Protein AF-S4NPQ0-F1 (afdb_monomer)

pLDDT: mean 94.09, std 5.4, range [70.12, 98.69]

Foldseek 3Di:
DDWDQDPVGTDDDDDDDPPDDPDDPVCLPVPPDFQQAPDALVVLQVQLVQFPDPVLSVLSPCLSPPPVSVVVCCVVPRDGNVRNCVVRVRGDDDPVVNRD

Nearest PDB structures (foldseek):
  1f20-assembly1_A  TM=8.791E-01  e=1.777E-06  Rattus norvegicus
  1tll-assembly1_B  TM=8.698E-01  e=5.298E-06  Rattus norvegicus
  1tll-assembly1_A  TM=8.669E-01  e=1.389E-05  Rattus norvegicus
  3ojw-assembly1_A  TM=8.712E-01  e=5.473E-03  Rattus norvegicus
  3ojx-assembly1_A  TM=8.255E-01  e=6.224E-03  Rattus norvegicus

InterPro domains:
  IPR003097 Sulfite reductase [NADPH] flavoprotein alpha-component-like, FAD-binding [PF00667] (13-99)
  IPR017938 Riboflavin synthase-like beta-barrel [SSF63380] (3-98)
  IPR023173 NADPH-cytochrome p450 reductase, FAD-binding, alpha-helical domain superfamily [G3DSA:1.20.990.10] (1-100)
  IPR050607 Nitric Oxide Synthase (NOS) [PTHR43410] (2-98)

Structure (mmCIF, N/CA/C/O backbone):
data_AF-S4NPQ0-F1
#
_entry.id   AF-S4NPQ0-F1
#
loop_
_atom_site.group_PDB
_atom_site.id
_atom_site.type_symbol
_atom_site.label_atom_id
_atom_site.label_alt_id
_atom_site.label_comp_id
_atom_site.label_asym_id
_atom_site.label_entity_id
_atom_site.label_seq_id
_atom_site.pdbx_PDB_ins_code
_atom_site.Cartn_x
_atom_site.Cartn_y
_atom_site.Cartn_z
_atom_site.occupancy
_atom_site.B_iso_or_equiv
_atom_site.auth_seq_id
_atom_site.auth_comp_id
_atom_site.auth_asym_id
_atom_site.auth_atom_id
_atom_site.pdbx_PDB_model_num
ATOM 1 N N . MET A 1 1 ? 14.676 6.979 -16.004 1.00 78.44 1 MET A N 1
ATOM 2 C CA . MET A 1 1 ? 14.624 7.992 -17.079 1.00 78.44 1 MET A CA 1
ATOM 3 C C . MET A 1 1 ? 15.935 8.726 -17.010 1.00 78.44 1 MET A C 1
ATOM 5 O O . MET A 1 1 ? 16.225 9.324 -15.979 1.00 78.44 1 MET A O 1
ATOM 9 N N . LYS A 1 2 ? 16.729 8.639 -18.071 1.00 85.56 2 LYS A N 1
ATOM 10 C CA . LYS A 1 2 ? 18.098 9.135 -18.063 1.00 85.56 2 LYS A CA 1
ATOM 11 C C . LYS A 1 2 ? 18.156 10.483 -18.752 1.00 85.56 2 LYS A C 1
ATOM 13 O O . LYS A 1 2 ? 17.691 10.625 -19.884 1.00 85.56 2 LYS A O 1
ATOM 18 N N . GLU A 1 3 ? 18.733 11.466 -18.076 1.00 89.50 3 GLU A N 1
ATOM 19 C CA . GLU A 1 3 ? 19.076 12.743 -18.689 1.00 89.50 3 GLU A CA 1
ATOM 20 C C . GLU A 1 3 ? 20.537 12.695 -19.134 1.00 89.50 3 GLU A C 1
ATOM 22 O O . GLU A 1 3 ? 21.437 12.408 -18.346 1.00 89.50 3 GLU A O 1
ATOM 27 N N . THR A 1 4 ? 20.766 12.907 -20.427 1.00 87.31 4 THR A N 1
ATOM 28 C CA . THR A 1 4 ? 22.102 12.939 -21.024 1.00 87.31 4 THR A CA 1
ATOM 29 C C . THR A 1 4 ? 22.340 14.328 -21.595 1.00 87.31 4 THR A C 1
ATOM 31 O O . THR A 1 4 ? 21.596 14.783 -22.463 1.00 87.31 4 THR A O 1
ATOM 34 N N . HIS A 1 5 ? 23.381 15.012 -21.124 1.00 87.25 5 HIS A N 1
ATOM 35 C CA . HIS A 1 5 ? 23.770 16.306 -21.676 1.00 87.25 5 HIS A CA 1
ATOM 36 C C . HIS A 1 5 ? 24.501 16.103 -23.005 1.00 87.25 5 HIS A C 1
ATOM 38 O O . HIS A 1 5 ? 25.587 15.529 -23.049 1.00 87.25 5 HIS A O 1
ATOM 44 N N . THR A 1 6 ? 23.885 16.567 -24.091 1.00 86.69 6 THR A N 1
ATOM 45 C CA . THR A 1 6 ? 24.478 16.579 -25.435 1.00 86.69 6 THR A CA 1
ATOM 46 C C . THR A 1 6 ? 24.897 18.001 -25.811 1.00 86.69 6 THR A C 1
ATOM 48 O O . THR A 1 6 ? 24.462 18.966 -25.180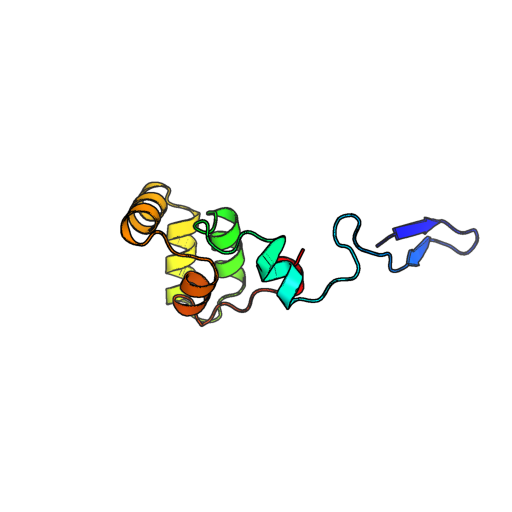 1.00 86.69 6 THR A O 1
ATOM 51 N N . SER A 1 7 ? 25.708 18.161 -26.860 1.00 86.31 7 SER A N 1
ATOM 52 C CA . SER A 1 7 ? 26.081 19.482 -27.398 1.00 86.31 7 SER A CA 1
ATOM 53 C C . SER A 1 7 ? 24.874 20.315 -27.852 1.00 86.31 7 SER A C 1
ATOM 55 O O . SER A 1 7 ? 24.948 21.538 -27.884 1.00 86.31 7 SER A O 1
ATOM 57 N N . SER A 1 8 ? 23.753 19.657 -28.158 1.00 87.50 8 SER A N 1
ATOM 58 C CA . SER A 1 8 ? 22.462 20.261 -28.503 1.00 87.50 8 SER A CA 1
ATOM 59 C C . SER A 1 8 ? 21.548 20.544 -27.300 1.00 87.50 8 SER A C 1
ATOM 61 O O . SER A 1 8 ? 20.438 21.033 -27.490 1.00 87.50 8 SER A O 1
ATOM 63 N N . GLY A 1 9 ? 21.985 20.242 -26.073 1.00 90.75 9 GLY A N 1
ATOM 64 C CA . GLY A 1 9 ? 21.204 20.403 -24.844 1.00 90.75 9 GLY A CA 1
ATOM 65 C C . GLY A 1 9 ? 20.888 19.080 -24.132 1.00 90.75 9 GLY A C 1
ATOM 66 O O . GLY A 1 9 ? 21.323 18.006 -24.566 1.00 90.75 9 GLY A O 1
ATOM 67 N N . PRO A 1 10 ? 20.169 19.133 -22.999 1.00 88.38 10 PRO A N 1
ATOM 68 C CA . PRO A 1 10 ? 19.761 17.939 -22.269 1.00 88.38 10 PRO A CA 1
ATOM 69 C C . PRO A 1 10 ? 18.742 17.123 -23.073 1.00 88.38 10 PRO A C 1
ATOM 71 O O . PRO A 1 10 ? 17.692 17.627 -23.472 1.00 88.38 10 PRO A O 1
ATOM 74 N N . VAL A 1 11 ? 19.053 15.846 -23.296 1.00 92.31 11 VAL A N 1
ATOM 75 C CA . VAL A 1 11 ? 18.161 14.873 -23.933 1.00 92.31 11 VAL A CA 1
ATOM 76 C C . VAL A 1 11 ? 17.705 13.868 -22.889 1.00 92.31 11 VAL A C 1
ATOM 78 O O . VAL A 1 11 ? 18.504 13.320 -22.129 1.00 92.31 11 VA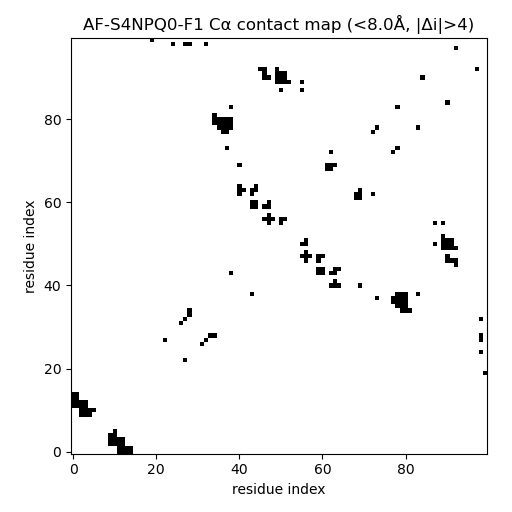L A O 1
ATOM 81 N N . LYS A 1 12 ? 16.400 13.616 -22.874 1.00 92.31 12 LYS A N 1
ATOM 82 C CA . LYS A 1 12 ? 15.744 12.665 -21.985 1.00 92.31 12 LYS A CA 1
ATOM 83 C C . LYS A 1 12 ? 15.416 11.387 -22.748 1.00 92.31 12 LYS A C 1
ATOM 85 O O . LYS A 1 12 ? 14.759 11.454 -23.784 1.00 92.31 12 LYS A O 1
ATOM 90 N N . SER A 1 13 ? 15.842 10.237 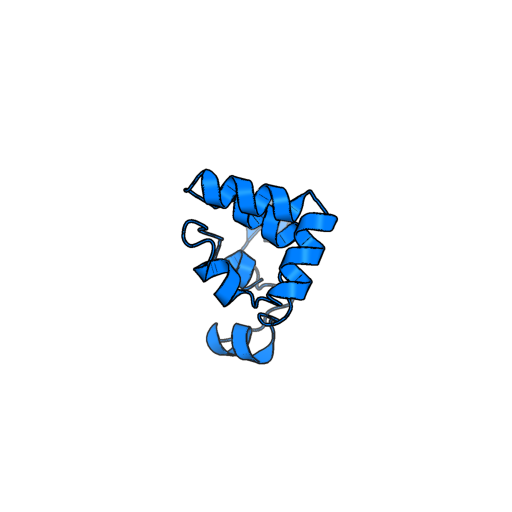-22.233 1.00 91.69 13 SER A N 1
ATOM 91 C CA . SER A 1 13 ? 15.523 8.931 -22.815 1.00 91.69 13 SER A CA 1
ATOM 92 C C . SER A 1 13 ? 14.873 7.986 -21.805 1.00 91.69 13 SER A C 1
ATOM 94 O O . SER A 1 13 ? 15.127 8.028 -20.594 1.00 91.69 13 SER A O 1
ATOM 96 N N . TRP A 1 14 ? 13.997 7.127 -22.329 1.00 90.56 14 TRP A N 1
ATOM 97 C CA . TRP A 1 14 ? 13.467 5.986 -21.594 1.00 90.56 14 TRP A CA 1
ATOM 98 C C . TRP A 1 14 ? 14.542 4.914 -21.481 1.00 90.56 14 TRP A C 1
ATOM 100 O O . TRP A 1 14 ? 15.268 4.644 -22.436 1.00 90.56 14 TRP A O 1
ATOM 110 N N . GLU A 1 15 ? 14.621 4.300 -20.311 1.00 89.12 15 GLU A N 1
ATOM 111 C CA . GLU A 1 15 ? 15.526 3.193 -20.036 1.00 89.12 15 GLU A CA 1
ATOM 112 C C . GLU A 1 15 ? 14.762 2.093 -19.292 1.00 89.12 15 GLU A C 1
ATOM 114 O O . GLU A 1 15 ? 13.775 2.402 -18.611 1.00 89.12 15 GLU A O 1
ATOM 119 N N . PRO A 1 16 ? 15.181 0.824 -19.427 1.00 87.12 16 PRO A N 1
ATOM 120 C CA . PRO A 1 16 ? 14.624 -0.264 -18.638 1.00 87.12 16 PRO A CA 1
ATOM 121 C C . PRO A 1 16 ? 14.749 0.013 -17.139 1.00 87.12 16 PRO A C 1
ATOM 123 O O . PRO A 1 16 ? 15.724 0.611 -16.684 1.00 87.12 16 PRO A O 1
ATOM 126 N N . HIS A 1 17 ? 13.769 -0.448 -16.368 1.00 84.88 17 HIS A N 1
ATOM 127 C CA . HIS A 1 17 ? 13.838 -0.365 -14.916 1.00 84.88 17 HIS A CA 1
ATOM 128 C C . HIS A 1 17 ? 14.988 -1.237 -14.397 1.00 84.88 17 HIS A C 1
ATOM 130 O O . HIS A 1 17 ? 15.103 -2.397 -14.782 1.00 84.88 17 HIS A O 1
ATOM 136 N N . GLU A 1 18 ? 15.822 -0.697 -13.508 1.00 83.12 18 GLU A N 1
ATOM 137 C CA . GLU A 1 18 ? 17.075 -1.341 -13.084 1.00 83.12 18 GLU A CA 1
ATOM 138 C C . GLU A 1 18 ? 16.857 -2.720 -12.442 1.00 83.12 18 GLU A C 1
ATOM 140 O O . GLU A 1 18 ? 17.662 -3.631 -12.620 1.00 83.12 18 GLU A O 1
ATOM 145 N N . LYS A 1 19 ? 15.746 -2.886 -11.713 1.00 81.75 19 LYS A N 1
ATOM 146 C CA . LYS A 1 19 ? 15.464 -4.091 -10.917 1.00 81.75 19 LYS A CA 1
ATOM 147 C C . LYS A 1 19 ? 14.512 -5.083 -11.577 1.00 81.75 19 LYS A C 1
ATOM 149 O O . LYS A 1 19 ? 14.432 -6.222 -11.126 1.00 81.75 19 LYS A O 1
ATOM 154 N N . LEU A 1 20 ? 13.763 -4.659 -12.596 1.00 83.00 20 LEU A N 1
ATOM 155 C CA . LEU A 1 20 ? 12.685 -5.470 -13.159 1.00 83.00 20 LEU A CA 1
ATOM 156 C C . LEU A 1 20 ? 13.103 -6.022 -14.524 1.00 83.00 20 LEU A C 1
ATOM 158 O O . LEU A 1 20 ? 13.282 -5.242 -15.463 1.00 83.00 20 LEU A O 1
ATOM 162 N N . PRO A 1 21 ? 13.251 -7.351 -14.668 1.00 85.50 21 PRO A N 1
ATOM 163 C CA . PRO A 1 21 ? 13.491 -7.947 -15.973 1.00 85.50 21 PRO A CA 1
ATOM 164 C C . PRO A 1 21 ? 12.238 -7.822 -16.860 1.00 85.50 21 PRO A C 1
ATOM 166 O O . PRO A 1 21 ? 11.140 -7.584 -16.351 1.00 85.50 21 PRO A O 1
ATOM 169 N N . PRO A 1 22 ? 12.352 -8.038 -18.183 1.00 89.69 22 PRO A N 1
ATOM 170 C CA . PRO A 1 22 ? 11.186 -8.213 -19.043 1.00 89.69 22 PRO A CA 1
ATOM 171 C C . PRO A 1 22 ? 10.378 -9.434 -18.577 1.00 89.69 22 PRO A C 1
ATOM 173 O O . PRO A 1 22 ? 10.771 -10.576 -18.807 1.00 89.69 22 PRO A O 1
ATOM 176 N N . ILE A 1 23 ? 9.268 -9.194 -17.880 1.00 91.38 23 ILE A N 1
ATOM 177 C CA . ILE A 1 23 ? 8.461 -10.231 -17.232 1.00 91.38 23 ILE A CA 1
ATOM 178 C C . ILE A 1 23 ? 6.967 -9.939 -17.378 1.00 91.38 23 ILE A C 1
ATOM 180 O O . ILE A 1 23 ? 6.554 -8.791 -17.547 1.00 91.38 23 ILE A O 1
ATOM 184 N N . SER A 1 24 ? 6.138 -10.985 -17.324 1.00 93.69 24 SER A N 1
ATOM 185 C CA . SER A 1 24 ? 4.687 -10.816 -17.279 1.00 93.69 24 SER A CA 1
ATOM 186 C C . SER A 1 24 ? 4.248 -10.226 -15.932 1.00 93.69 24 SER A C 1
ATOM 188 O O . SER A 1 24 ? 4.812 -10.554 -14.887 1.00 93.69 24 SER A O 1
ATOM 190 N N . LEU A 1 25 ? 3.186 -9.412 -15.931 1.00 92.75 25 LEU A N 1
ATOM 191 C CA . LEU A 1 25 ? 2.592 -8.903 -14.685 1.00 92.75 25 LEU A CA 1
ATOM 192 C C . LEU A 1 25 ? 2.170 -10.040 -13.745 1.00 92.75 25 LEU A C 1
ATOM 194 O O . LEU A 1 25 ? 2.309 -9.928 -12.532 1.00 92.75 25 LEU A O 1
ATOM 198 N N . ARG A 1 26 ? 1.688 -11.158 -14.303 1.00 95.06 26 ARG A N 1
ATOM 199 C CA . ARG A 1 26 ? 1.319 -12.338 -13.517 1.00 95.06 26 ARG A CA 1
ATOM 200 C C . ARG A 1 26 ? 2.522 -12.886 -12.759 1.00 95.06 26 ARG A C 1
ATOM 202 O O . ARG A 1 26 ? 2.416 -13.107 -11.558 1.00 95.06 26 ARG A O 1
ATOM 209 N N . ASP A 1 27 ? 3.639 -13.124 -13.440 1.00 94.62 27 ASP A N 1
ATOM 210 C CA . ASP A 1 27 ? 4.828 -13.679 -12.791 1.00 94.62 27 ASP A CA 1
ATOM 211 C C . ASP A 1 27 ? 5.426 -12.699 -11.781 1.00 94.62 27 ASP A C 1
ATOM 213 O O . ASP A 1 27 ? 5.849 -13.135 -10.715 1.00 94.62 27 ASP A O 1
ATOM 217 N N . LEU A 1 28 ? 5.388 -11.394 -12.071 1.00 93.31 28 LEU A N 1
ATOM 218 C CA . LEU A 1 28 ? 5.808 -10.345 -11.143 1.00 93.31 28 LEU A CA 1
ATOM 219 C C . LEU A 1 28 ? 5.050 -10.438 -9.807 1.00 93.31 28 LEU A C 1
ATOM 221 O O . LEU A 1 28 ? 5.671 -10.638 -8.764 1.00 93.31 28 LEU A O 1
ATOM 225 N N . PHE A 1 29 ? 3.714 -10.392 -9.845 1.00 93.88 29 PHE A N 1
ATOM 226 C CA . PHE A 1 29 ? 2.879 -10.473 -8.639 1.00 93.88 29 PHE A CA 1
ATOM 227 C C . PHE A 1 29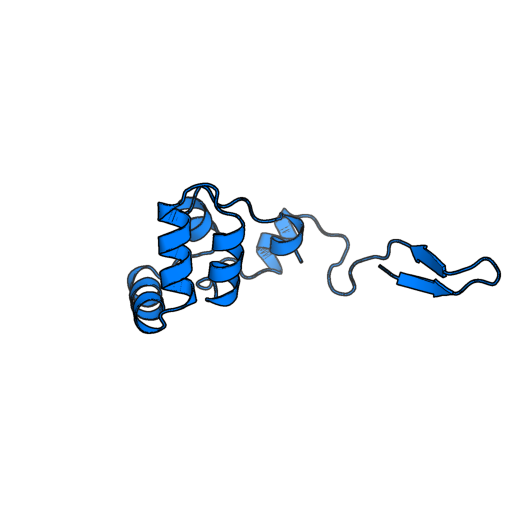 ? 2.858 -11.856 -7.980 1.00 93.88 29 PHE A C 1
ATOM 229 O O . PHE A 1 29 ? 2.523 -11.963 -6.807 1.00 93.88 29 PHE A O 1
ATOM 236 N N . THR A 1 30 ? 3.196 -12.921 -8.712 1.00 94.50 30 THR A N 1
ATOM 237 C CA . THR A 1 30 ? 3.185 -14.288 -8.161 1.00 94.50 30 THR A CA 1
ATOM 238 C C . THR A 1 30 ? 4.522 -14.677 -7.529 1.00 94.50 30 THR A C 1
ATOM 240 O O . THR A 1 30 ? 4.542 -15.510 -6.627 1.00 94.50 30 THR A O 1
ATOM 243 N N . ARG A 1 31 ? 5.650 -14.152 -8.027 1.00 92.19 31 ARG A N 1
ATOM 244 C CA . ARG A 1 31 ? 6.987 -14.671 -7.681 1.00 92.19 31 ARG A CA 1
ATOM 245 C C . ARG A 1 31 ? 7.957 -13.634 -7.124 1.00 92.19 31 ARG A C 1
ATOM 247 O O . ARG A 1 31 ? 8.947 -14.036 -6.523 1.00 92.19 31 ARG A O 1
ATOM 254 N N . PHE A 1 32 ? 7.726 -12.344 -7.362 1.00 90.75 32 PHE A N 1
ATOM 255 C CA . PHE A 1 32 ? 8.721 -11.300 -7.084 1.00 90.75 32 PHE A CA 1
ATOM 256 C C . PHE A 1 32 ? 8.220 -10.203 -6.144 1.00 90.75 32 PHE A C 1
ATOM 258 O O . PHE A 1 32 ? 9.041 -9.569 -5.487 1.00 90.75 32 PHE A O 1
ATOM 265 N N . LEU A 1 33 ? 6.906 -9.987 -6.064 1.00 92.06 33 LEU A N 1
ATOM 266 C CA . LEU A 1 33 ? 6.304 -9.003 -5.169 1.00 92.06 33 LEU A CA 1
ATOM 267 C C . LEU A 1 33 ? 5.569 -9.688 -4.024 1.00 92.06 33 LEU A C 1
ATOM 269 O O . LEU A 1 33 ? 4.787 -10.614 -4.238 1.00 92.06 33 LEU A O 1
ATOM 273 N N . ASP A 1 34 ? 5.793 -9.191 -2.813 1.00 94.44 34 ASP A N 1
ATOM 274 C CA . ASP A 1 34 ? 5.013 -9.595 -1.654 1.00 94.44 34 ASP A CA 1
ATOM 275 C C . ASP A 1 34 ? 3.692 -8.826 -1.629 1.00 94.44 34 ASP A C 1
ATOM 277 O O . ASP A 1 34 ? 3.636 -7.640 -1.309 1.00 94.44 34 ASP A O 1
ATOM 281 N N . ILE A 1 35 ? 2.625 -9.529 -1.991 1.00 95.88 35 ILE A N 1
ATOM 282 C CA . ILE A 1 35 ? 1.251 -9.026 -1.927 1.00 95.88 35 ILE A CA 1
ATOM 283 C C . ILE A 1 35 ? 0.477 -9.601 -0.735 1.00 95.88 35 ILE A C 1
ATOM 285 O O . ILE A 1 35 ? -0.726 -9.372 -0.624 1.00 95.88 35 ILE A O 1
ATOM 289 N N . THR A 1 36 ? 1.143 -10.374 0.127 1.00 96.50 36 THR A N 1
ATOM 290 C CA . THR A 1 36 ? 0.516 -11.168 1.194 1.00 96.50 36 THR A CA 1
ATOM 291 C C . THR A 1 36 ? 0.806 -10.646 2.595 1.00 96.50 36 THR A C 1
ATOM 293 O O . THR A 1 36 ? -0.017 -10.830 3.486 1.00 96.50 36 THR A O 1
ATOM 296 N N . THR A 1 37 ? 1.930 -9.963 2.803 1.00 96.88 37 THR A N 1
ATOM 297 C CA . THR A 1 37 ? 2.192 -9.269 4.067 1.00 96.88 37 THR A CA 1
ATOM 298 C C . THR A 1 37 ? 1.274 -8.049 4.201 1.00 96.88 37 THR A C 1
ATOM 300 O O . THR A 1 37 ? 1.069 -7.338 3.210 1.00 96.88 37 THR A O 1
ATOM 303 N N . PRO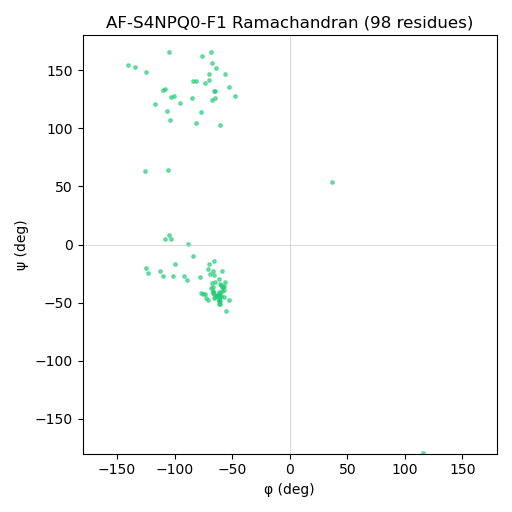 A 1 38 ? 0.758 -7.755 5.413 1.00 98.00 38 PRO A N 1
ATOM 304 C CA . PRO A 1 38 ? -0.006 -6.543 5.663 1.00 98.00 38 PRO A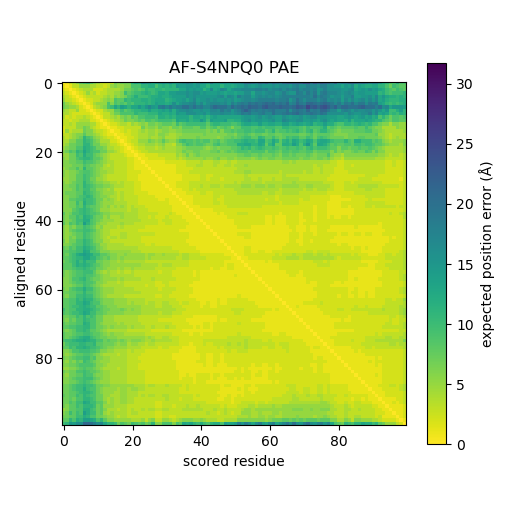 CA 1
ATOM 305 C C . PRO A 1 38 ? 0.655 -5.268 5.124 1.00 98.00 38 PRO A C 1
ATOM 307 O O . PRO A 1 38 ? 1.824 -5.016 5.442 1.00 98.00 38 PRO A O 1
ATOM 310 N N . PRO A 1 39 ? -0.071 -4.454 4.327 1.00 97.00 39 PRO A N 1
ATOM 311 C CA . PRO A 1 39 ? 0.433 -3.192 3.800 1.00 97.00 39 PRO A CA 1
ATOM 312 C C . PRO A 1 39 ? 0.988 -2.275 4.884 1.00 97.00 39 PRO A C 1
ATOM 314 O O . PRO A 1 39 ? 0.364 -2.068 5.922 1.00 97.00 39 PRO A O 1
ATOM 317 N N . THR A 1 40 ? 2.146 -1.676 4.613 1.00 97.06 40 THR A N 1
ATOM 318 C CA . THR A 1 40 ? 2.781 -0.725 5.532 1.00 97.06 40 THR A CA 1
ATOM 319 C C . THR A 1 40 ? 1.966 0.562 5.653 1.00 97.06 40 THR A C 1
ATOM 321 O O . THR A 1 40 ? 1.260 0.957 4.724 1.00 97.06 40 THR A O 1
ATOM 324 N N . THR A 1 41 ? 2.128 1.290 6.760 1.00 97.94 41 THR A N 1
ATOM 325 C CA . THR A 1 41 ? 1.482 2.600 6.963 1.00 97.94 41 THR A CA 1
ATOM 326 C C . THR A 1 41 ? 1.811 3.608 5.856 1.00 97.94 41 THR A C 1
ATOM 328 O O . THR A 1 41 ? 0.950 4.395 5.475 1.00 97.94 41 THR A O 1
ATOM 331 N N . ILE A 1 42 ? 3.013 3.540 5.267 1.00 97.62 42 ILE A N 1
ATOM 332 C CA . ILE A 1 42 ? 3.409 4.359 4.106 1.00 97.62 42 ILE A CA 1
ATOM 333 C C . ILE A 1 42 ? 2.539 4.034 2.886 1.00 97.62 42 ILE A C 1
ATOM 335 O O . ILE A 1 42 ? 2.077 4.941 2.191 1.00 97.62 42 ILE A O 1
ATOM 339 N N . LEU A 1 43 ? 2.287 2.748 2.624 1.00 96.69 43 LEU A N 1
ATOM 340 C CA . LEU A 1 43 ? 1.406 2.339 1.534 1.00 96.69 43 LEU A CA 1
ATOM 341 C C . LEU A 1 43 ? -0.041 2.773 1.807 1.00 96.69 43 LEU A C 1
ATOM 343 O O . LEU A 1 43 ? -0.687 3.298 0.905 1.00 96.69 43 LEU A O 1
ATOM 347 N N . LEU A 1 44 ? -0.532 2.648 3.045 1.00 98.19 44 LEU A N 1
ATOM 348 C CA . LEU A 1 44 ? -1.865 3.140 3.425 1.00 98.19 44 LEU A CA 1
ATOM 349 C C . LEU A 1 44 ? -1.994 4.661 3.242 1.00 98.19 44 LEU A C 1
ATOM 351 O O . LEU A 1 44 ? -3.000 5.136 2.714 1.00 98.19 44 LEU A O 1
ATOM 355 N N . GLN A 1 45 ? -0.953 5.422 3.598 1.00 98.19 45 GLN A N 1
ATOM 356 C CA . GLN A 1 45 ? -0.899 6.867 3.375 1.00 98.19 45 GLN A CA 1
ATOM 357 C C . GLN A 1 45 ? -0.998 7.202 1.885 1.00 98.19 45 GLN A C 1
ATOM 359 O O . GLN A 1 45 ? -1.759 8.089 1.503 1.00 98.19 45 GLN A O 1
ATOM 364 N N . TYR A 1 46 ? -0.263 6.480 1.034 1.00 97.94 46 TYR A N 1
ATOM 365 C CA . TYR A 1 46 ? -0.367 6.641 -0.413 1.00 97.94 46 TYR A CA 1
ATOM 366 C C . TYR A 1 46 ? -1.776 6.309 -0.918 1.00 97.94 46 TYR A C 1
ATOM 368 O O . TYR A 1 46 ? -2.360 7.113 -1.644 1.00 97.94 46 TYR A O 1
ATOM 376 N N . LEU A 1 47 ? -2.355 5.180 -0.500 1.00 97.88 47 LEU A N 1
ATOM 377 C CA . LEU A 1 47 ? -3.701 4.780 -0.914 1.00 97.88 47 LEU A CA 1
ATOM 378 C C . LEU A 1 47 ? -4.743 5.849 -0.567 1.00 97.88 47 LEU A C 1
ATOM 380 O O . LEU A 1 47 ? -5.581 6.157 -1.416 1.00 97.88 47 LEU A O 1
ATOM 384 N N . ALA A 1 48 ? -4.634 6.497 0.599 1.00 98.25 48 ALA A N 1
ATOM 385 C CA . ALA A 1 48 ? -5.507 7.607 0.984 1.00 98.25 48 ALA A CA 1
ATOM 386 C C . ALA A 1 48 ? -5.466 8.773 -0.027 1.00 98.25 48 ALA A C 1
ATOM 388 O O . ALA A 1 48 ? -6.502 9.370 -0.322 1.00 98.25 48 ALA A O 1
ATOM 389 N N . THR A 1 49 ? -4.302 9.072 -0.621 1.00 97.81 49 THR A N 1
ATOM 390 C CA . THR A 1 49 ? -4.175 10.122 -1.659 1.00 97.81 49 THR A CA 1
ATOM 391 C C . THR A 1 49 ? -4.843 9.756 -2.985 1.00 97.81 49 THR A C 1
ATOM 393 O O . THR A 1 49 ? -5.093 10.633 -3.806 1.00 97.81 49 THR A O 1
ATOM 396 N N . THR A 1 50 ? -5.148 8.474 -3.186 1.00 97.50 50 THR A N 1
ATOM 397 C CA . THR A 1 50 ? -5.746 7.935 -4.416 1.00 97.50 50 THR A CA 1
ATOM 398 C C . THR A 1 50 ? -7.205 7.512 -4.248 1.00 97.50 50 THR A C 1
ATOM 400 O O . THR A 1 50 ? -7.767 6.923 -5.165 1.00 97.50 50 THR A O 1
ATOM 403 N N . CYS A 1 51 ? -7.804 7.748 -3.078 1.00 97.31 51 CYS A N 1
ATOM 404 C CA . CYS A 1 51 ? -9.204 7.420 -2.813 1.00 97.31 51 CYS A CA 1
ATOM 405 C C . CYS A 1 51 ? -10.136 8.525 -3.295 1.00 97.31 51 CYS A C 1
ATOM 407 O O . CYS A 1 51 ? -9.869 9.702 -3.071 1.00 97.31 51 CYS A O 1
ATOM 409 N N . ASP A 1 52 ? -11.277 8.156 -3.864 1.00 96.50 52 ASP A N 1
ATOM 410 C CA . ASP A 1 52 ? -12.329 9.122 -4.196 1.00 96.50 52 ASP A CA 1
ATOM 411 C C . ASP A 1 52 ? -13.353 9.275 -3.059 1.00 96.50 52 ASP A C 1
ATOM 413 O O . ASP A 1 52 ? -13.937 10.345 -2.894 1.00 96.50 52 ASP A O 1
ATOM 417 N N . ASN A 1 53 ? -13.550 8.240 -2.234 1.00 98.44 53 ASN A N 1
ATOM 418 C CA . ASN A 1 53 ? -14.493 8.267 -1.117 1.00 98.44 53 ASN A CA 1
ATOM 419 C C . ASN A 1 53 ? -13.857 8.892 0.138 1.00 98.44 53 ASN A C 1
ATOM 421 O O . ASN A 1 53 ? -12.811 8.442 0.604 1.00 98.44 53 ASN A O 1
ATOM 425 N N . ASP A 1 54 ? -14.506 9.909 0.712 1.00 98.25 54 ASP A N 1
ATOM 426 C CA . ASP A 1 54 ? -13.989 10.636 1.880 1.00 98.25 54 ASP A CA 1
ATOM 427 C C . ASP A 1 54 ? -13.938 9.808 3.169 1.00 98.25 54 ASP A C 1
ATOM 429 O O . ASP A 1 54 ? -13.028 9.996 3.978 1.00 98.25 54 ASP A O 1
ATOM 433 N N . GLU A 1 55 ? -14.873 8.878 3.363 1.00 98.38 55 GLU A N 1
ATOM 434 C CA . GLU A 1 55 ? -14.892 8.006 4.539 1.00 98.38 55 GLU A CA 1
ATOM 435 C C . GLU A 1 55 ? -13.771 6.962 4.453 1.00 98.38 55 GLU A C 1
ATOM 437 O O . GLU A 1 55 ? -12.998 6.813 5.399 1.00 98.38 55 GLU A O 1
ATOM 442 N N . GLU A 1 56 ? -13.596 6.316 3.294 1.00 98.56 56 GLU A N 1
ATOM 443 C CA . GLU A 1 56 ? -12.469 5.399 3.054 1.00 98.56 56 GLU A CA 1
ATOM 444 C C . GLU A 1 56 ? -11.120 6.122 3.201 1.00 98.56 56 GLU A C 1
ATOM 446 O O . GLU A 1 56 ? -10.211 5.630 3.872 1.00 98.56 56 GLU A O 1
ATOM 451 N N . ARG A 1 57 ? -11.001 7.335 2.640 1.00 98.62 57 ARG A N 1
ATOM 452 C CA . ARG A 1 57 ? -9.818 8.201 2.772 1.00 98.62 57 ARG A CA 1
ATOM 453 C C . ARG A 1 57 ? -9.499 8.495 4.234 1.00 98.62 57 ARG A C 1
ATOM 455 O O . ARG A 1 57 ? -8.334 8.437 4.633 1.00 98.62 57 ARG A O 1
ATOM 462 N N . LYS A 1 58 ? -10.514 8.833 5.032 1.00 98.56 58 LYS A N 1
ATOM 463 C CA . LYS A 1 58 ? -10.360 9.127 6.460 1.00 98.56 58 LYS A CA 1
ATOM 464 C C . LYS A 1 58 ? -9.909 7.887 7.226 1.00 98.56 58 LYS A C 1
ATOM 466 O O . LYS A 1 58 ? -8.961 7.990 7.997 1.00 98.56 58 LYS A O 1
ATOM 471 N N . GLN A 1 59 ? -10.515 6.729 6.968 1.00 98.38 59 GLN A N 1
ATOM 472 C CA . GLN A 1 59 ? -10.124 5.460 7.587 1.00 98.38 59 GLN A CA 1
ATOM 473 C C . GLN A 1 59 ? -8.675 5.086 7.254 1.00 98.38 59 GLN A C 1
ATOM 475 O O . GLN A 1 59 ? -7.891 4.828 8.165 1.00 98.38 59 GLN A O 1
ATOM 480 N N . LEU A 1 60 ? -8.283 5.147 5.977 1.00 98.56 60 LEU A N 1
ATOM 481 C CA . LEU A 1 60 ? -6.893 4.935 5.557 1.00 98.56 60 LEU A CA 1
ATOM 482 C C . LEU A 1 60 ? -5.931 5.932 6.211 1.00 98.56 60 LEU A C 1
ATOM 484 O O . LEU A 1 60 ? -4.844 5.547 6.629 1.00 98.56 60 LEU A O 1
ATOM 488 N N . SER A 1 61 ? -6.330 7.199 6.343 1.00 98.50 61 SER A N 1
ATOM 489 C CA . SER A 1 61 ? -5.513 8.226 7.001 1.00 98.50 61 SER A CA 1
ATOM 490 C C . SER A 1 61 ? -5.341 7.950 8.495 1.00 98.50 61 SER A C 1
ATOM 492 O O . SER A 1 61 ? -4.244 8.122 9.022 1.00 98.50 61 SER A O 1
ATOM 494 N N . THR A 1 62 ? -6.389 7.485 9.181 1.00 98.69 62 THR A N 1
ATOM 495 C CA . THR A 1 62 ? -6.300 7.033 10.575 1.00 98.69 62 THR A CA 1
ATOM 496 C C . THR A 1 62 ? -5.337 5.855 10.693 1.00 98.69 62 THR A C 1
ATOM 498 O O . THR A 1 62 ? -4.387 5.942 11.461 1.00 98.69 62 THR A O 1
ATOM 501 N N . LEU A 1 63 ? -5.498 4.811 9.874 1.00 98.50 63 LEU A N 1
ATOM 502 C CA . LEU A 1 63 ? -4.586 3.660 9.872 1.00 98.50 63 LEU A CA 1
ATOM 503 C C . LEU A 1 63 ? -3.142 4.038 9.499 1.00 98.50 63 LEU A C 1
ATOM 505 O O . LEU A 1 63 ? -2.201 3.390 9.934 1.00 98.50 63 LEU A O 1
ATOM 509 N N . ALA A 1 64 ? -2.934 5.076 8.690 1.00 98.12 64 ALA A N 1
ATOM 510 C CA . ALA A 1 64 ? -1.597 5.521 8.312 1.00 98.12 64 ALA A CA 1
ATOM 511 C C . ALA A 1 64 ? -0.889 6.341 9.406 1.00 98.12 64 ALA A C 1
ATOM 513 O O . ALA A 1 64 ? 0.341 6.370 9.441 1.00 98.12 64 ALA A O 1
ATOM 514 N N . THR A 1 65 ? -1.644 7.038 10.262 1.00 98.25 65 THR A N 1
ATOM 515 C CA . THR A 1 65 ? -1.102 8.040 11.202 1.00 98.25 65 THR A CA 1
ATOM 516 C C . THR A 1 65 ? -1.197 7.646 12.672 1.00 98.25 65 THR A C 1
ATOM 518 O O . THR A 1 65 ? -0.410 8.155 13.468 1.00 98.25 65 THR A O 1
ATOM 521 N N . ASP A 1 66 ? -2.112 6.746 13.034 1.00 98.44 66 ASP A N 1
ATOM 522 C CA . ASP A 1 66 ? -2.295 6.243 14.394 1.00 98.44 66 ASP A CA 1
ATOM 523 C C . ASP A 1 66 ? -1.710 4.822 14.521 1.00 98.44 66 ASP A C 1
ATOM 525 O O . ASP A 1 66 ? -2.305 3.860 14.022 1.00 98.44 66 ASP A O 1
ATOM 529 N N . PRO A 1 67 ? -0.556 4.657 15.201 1.00 97.44 67 PRO A N 1
ATOM 530 C CA . PRO A 1 67 ? 0.074 3.353 15.377 1.00 97.44 67 PRO A CA 1
ATOM 531 C C . PRO A 1 67 ? -0.803 2.342 16.119 1.00 97.44 67 PRO A C 1
ATOM 533 O O . PRO A 1 67 ? -0.724 1.157 15.817 1.00 97.44 67 PRO A O 1
ATOM 536 N N . ALA A 1 68 ? -1.628 2.780 17.075 1.00 98.25 68 ALA A N 1
ATOM 537 C CA . ALA A 1 68 ? -2.483 1.867 17.829 1.00 98.25 68 ALA A CA 1
ATOM 538 C C . ALA A 1 68 ? -3.604 1.326 16.934 1.00 98.25 68 ALA A C 1
ATOM 540 O O . ALA A 1 68 ? -3.787 0.114 16.843 1.00 98.25 68 ALA A O 1
ATOM 541 N N . ALA A 1 69 ? -4.278 2.211 16.192 1.00 98.31 69 ALA A N 1
ATOM 542 C CA . ALA A 1 69 ? -5.314 1.814 15.241 1.00 98.31 69 ALA A CA 1
ATOM 543 C C . ALA A 1 69 ? -4.768 0.892 14.137 1.00 98.31 69 ALA A C 1
ATOM 545 O O . ALA A 1 69 ? -5.416 -0.093 13.779 1.00 98.31 69 ALA A O 1
ATOM 546 N N . TYR A 1 70 ? -3.572 1.189 13.615 1.00 98.50 70 TYR A N 1
ATOM 547 C CA . TYR A 1 70 ? -2.896 0.331 12.643 1.00 98.50 70 TYR A CA 1
ATOM 548 C C . TYR A 1 70 ? -2.599 -1.054 13.209 1.00 98.50 70 TYR A C 1
ATOM 550 O O . TYR A 1 70 ? -2.886 -2.057 12.557 1.00 98.50 70 TYR A O 1
ATOM 558 N N . GLU A 1 71 ? -2.021 -1.120 14.410 1.00 98.38 71 GLU A N 1
ATOM 559 C CA . GLU A 1 71 ? -1.647 -2.389 15.021 1.00 98.38 71 GLU A CA 1
ATOM 560 C C . GLU A 1 71 ? -2.874 -3.235 15.354 1.00 98.38 71 GLU A C 1
ATOM 562 O O . GLU A 1 71 ? -2.879 -4.420 15.026 1.00 98.38 71 GLU A O 1
ATOM 567 N N . ASP A 1 72 ? -3.939 -2.655 15.903 1.00 98.38 72 ASP A N 1
ATOM 568 C CA . ASP A 1 72 ? -5.183 -3.382 16.169 1.00 98.38 72 ASP A CA 1
ATOM 569 C C . ASP A 1 72 ? -5.799 -3.932 14.873 1.00 98.38 72 ASP A C 1
ATOM 571 O O . ASP A 1 72 ? -6.124 -5.119 14.781 1.00 98.38 72 ASP A O 1
ATOM 575 N N . TRP A 1 73 ? -5.897 -3.097 13.832 1.00 98.25 73 TRP A N 1
ATOM 576 C CA . TRP A 1 73 ? -6.409 -3.510 12.523 1.00 98.25 73 TRP A CA 1
ATOM 577 C C . TRP A 1 73 ? -5.550 -4.608 11.886 1.00 98.25 73 TRP A C 1
ATOM 579 O O . TRP A 1 73 ? -6.091 -5.590 11.369 1.00 98.25 73 TRP A O 1
ATOM 589 N N . ARG A 1 74 ? -4.221 -4.475 11.954 1.00 97.75 74 ARG A N 1
ATOM 590 C CA . ARG A 1 74 ? -3.264 -5.441 11.407 1.00 97.75 74 ARG A CA 1
ATOM 591 C C . ARG A 1 74 ? -3.327 -6.776 12.137 1.00 97.75 74 ARG A C 1
ATOM 593 O O . ARG A 1 74 ? -3.336 -7.809 11.478 1.00 97.75 74 ARG A O 1
ATOM 600 N N . HIS A 1 75 ? -3.361 -6.775 13.468 1.00 97.44 75 HIS A N 1
ATOM 601 C CA . HIS A 1 75 ? -3.419 -8.009 14.253 1.00 97.44 75 HIS A CA 1
ATOM 602 C C . HIS A 1 75 ? -4.756 -8.730 14.091 1.00 97.44 75 HIS A C 1
ATOM 604 O O . HIS A 1 75 ? -4.777 -9.957 14.041 1.00 97.44 75 HIS A O 1
ATOM 610 N N . TYR A 1 76 ? -5.860 -7.983 14.005 1.00 97.38 76 TYR A N 1
ATOM 611 C CA . TYR A 1 76 ? -7.189 -8.573 13.885 1.00 97.38 76 TYR A CA 1
ATOM 612 C C . TYR A 1 76 ? -7.449 -9.163 12.493 1.00 97.38 76 TYR A C 1
ATOM 614 O O . TYR A 1 76 ? -8.003 -10.253 12.388 1.00 97.38 76 TYR A O 1
ATOM 622 N N . ASN A 1 77 ? -7.052 -8.454 11.430 1.00 96.25 77 ASN A N 1
ATOM 623 C CA . ASN A 1 77 ? -7.398 -8.837 10.057 1.00 96.25 77 ASN A CA 1
ATOM 624 C C . ASN A 1 77 ? -6.260 -9.535 9.306 1.00 96.25 77 ASN A C 1
ATOM 626 O O . ASN A 1 77 ? -6.533 -10.275 8.370 1.00 96.25 77 ASN A O 1
ATOM 630 N N . PHE A 1 78 ? -5.004 -9.262 9.673 1.00 96.88 78 PHE A N 1
ATOM 631 C CA . PHE A 1 78 ? -3.797 -9.648 8.932 1.00 96.88 78 PHE A CA 1
ATOM 632 C C . PHE A 1 78 ? -3.966 -9.574 7.394 1.00 96.88 78 PHE A C 1
ATOM 634 O O . PHE A 1 78 ? -3.757 -10.568 6.699 1.00 96.88 78 PHE A O 1
ATOM 641 N N . PRO A 1 79 ? -4.397 -8.419 6.848 1.00 98.00 79 PRO A N 1
ATOM 642 C CA . P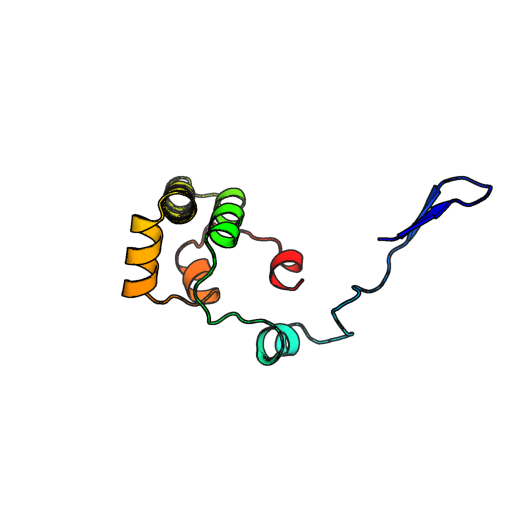RO A 1 79 ? -4.948 -8.368 5.502 1.00 98.00 79 PRO A CA 1
ATOM 643 C C . PRO A 1 79 ? -3.851 -8.322 4.442 1.00 98.00 79 PRO A C 1
ATOM 645 O O . PRO A 1 79 ? -2.870 -7.601 4.574 1.00 98.00 79 PRO A O 1
ATOM 648 N N . THR A 1 80 ? -4.052 -9.025 3.341 1.00 98.12 80 THR A N 1
ATOM 649 C CA . THR A 1 80 ? -3.213 -8.971 2.141 1.00 98.12 80 THR A CA 1
ATOM 650 C C . THR A 1 80 ? -3.484 -7.699 1.323 1.00 98.12 80 THR A C 1
ATOM 652 O O . THR A 1 80 ? -4.532 -7.060 1.451 1.00 98.12 80 THR A O 1
ATOM 655 N N . LEU A 1 81 ? -2.573 -7.324 0.418 1.00 96.75 81 LEU A N 1
ATOM 656 C CA . LEU A 1 81 ? -2.776 -6.177 -0.479 1.00 96.75 81 LEU A CA 1
ATOM 657 C C . LEU A 1 81 ? -4.108 -6.226 -1.267 1.00 96.75 81 LEU A C 1
ATOM 659 O O . LEU A 1 81 ? -4.810 -5.212 -1.281 1.00 96.75 81 LEU A O 1
ATOM 663 N N . PRO A 1 82 ? -4.506 -7.342 -1.916 1.00 96.75 82 PRO A N 1
ATOM 664 C CA . PRO A 1 82 ? -5.789 -7.395 -2.619 1.00 96.75 82 PRO A CA 1
ATOM 665 C C . PRO A 1 82 ? -7.005 -7.262 -1.688 1.00 96.75 82 PRO A C 1
ATOM 667 O O . PRO A 1 82 ? -8.010 -6.679 -2.098 1.00 96.75 82 PRO A O 1
ATOM 670 N N . GLU A 1 83 ? -6.931 -7.742 -0.443 1.00 98.31 83 GLU A N 1
ATOM 671 C CA . GLU A 1 83 ? -8.004 -7.549 0.546 1.00 98.31 83 GLU A CA 1
ATOM 672 C C . GLU A 1 83 ? -8.138 -6.076 0.933 1.00 98.31 83 GLU A C 1
ATOM 674 O O . GLU A 1 83 ? -9.251 -5.554 0.958 1.00 98.31 83 GLU A O 1
ATOM 679 N N . VAL A 1 84 ? -7.020 -5.368 1.118 1.00 98.00 84 VAL A N 1
ATOM 680 C CA . VAL A 1 84 ? -7.019 -3.918 1.373 1.00 98.00 84 VAL A CA 1
ATOM 681 C C . VAL A 1 84 ? -7.606 -3.140 0.194 1.00 98.00 84 VAL A C 1
ATOM 683 O O . VAL A 1 84 ? -8.446 -2.268 0.397 1.00 98.00 84 VAL A O 1
ATOM 686 N N . LEU A 1 85 ? -7.233 -3.473 -1.046 1.00 97.19 85 LEU A N 1
ATOM 687 C CA . LEU A 1 85 ? -7.804 -2.831 -2.240 1.00 97.19 85 LEU A CA 1
ATOM 688 C C . LEU A 1 85 ? -9.299 -3.137 -2.425 1.00 97.19 85 LEU A C 1
ATOM 690 O O . LEU A 1 85 ? -10.019 -2.344 -3.027 1.00 97.19 85 LEU A O 1
ATOM 694 N N . THR A 1 86 ? -9.770 -4.272 -1.906 1.00 97.88 86 THR A N 1
ATOM 695 C CA . THR A 1 86 ? -11.196 -4.622 -1.894 1.00 97.88 86 THR A CA 1
ATOM 696 C C . THR A 1 86 ? -11.942 -3.855 -0.803 1.00 97.88 86 THR A C 1
ATOM 698 O O . THR A 1 86 ? -13.036 -3.353 -1.054 1.00 97.88 86 THR A O 1
ATOM 701 N N . GLN A 1 87 ? -11.349 -3.730 0.389 1.00 97.69 87 GLN A N 1
ATOM 702 C CA . GLN A 1 87 ? -11.904 -2.970 1.510 1.00 97.69 87 GLN A CA 1
ATOM 703 C C . GLN A 1 87 ? -12.022 -1.476 1.175 1.00 97.69 87 GLN A C 1
ATOM 705 O O . GLN A 1 87 ? -13.051 -0.866 1.452 1.00 97.69 87 GLN A O 1
ATOM 710 N N . PHE A 1 88 ? -10.991 -0.898 0.557 1.00 98.00 88 PHE A N 1
ATOM 711 C CA . PHE A 1 88 ? -10.944 0.507 0.150 1.00 98.00 88 PHE A CA 1
ATOM 712 C C . PHE A 1 88 ? -11.115 0.623 -1.365 1.00 98.00 88 PHE A C 1
ATOM 714 O O . PHE A 1 88 ? -10.212 1.017 -2.106 1.00 98.00 88 PHE A O 1
ATOM 721 N N . SER A 1 89 ? -12.294 0.214 -1.832 1.00 97.62 89 SER A N 1
ATOM 722 C CA . SER A 1 89 ? -12.606 0.051 -3.254 1.00 97.62 89 SER A CA 1
ATOM 723 C C . SER A 1 89 ? -12.603 1.353 -4.062 1.00 97.62 89 SER A C 1
ATOM 725 O O . SER A 1 89 ? -12.596 1.300 -5.296 1.00 97.62 89 SER A O 1
ATOM 727 N N . SER A 1 90 ? -12.610 2.519 -3.40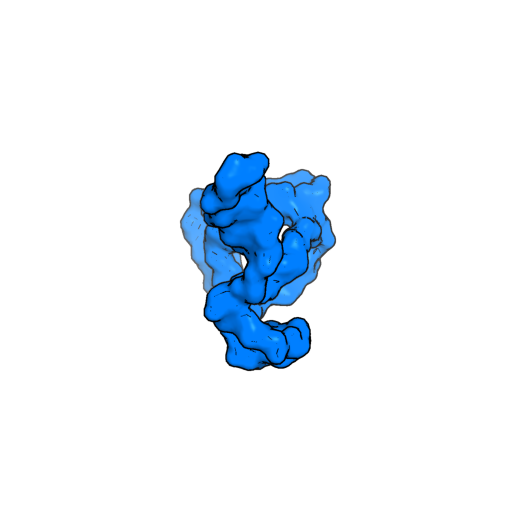9 1.00 97.94 90 SER A N 1
ATOM 728 C CA . SER A 1 90 ? -12.461 3.821 -4.063 1.00 97.94 90 SER A CA 1
ATOM 729 C C . SER A 1 90 ? -11.003 4.212 -4.309 1.00 97.94 90 SER A C 1
ATOM 731 O O . SER A 1 90 ? -10.764 5.171 -5.041 1.00 97.94 90 SER A O 1
ATOM 733 N N . ALA A 1 91 ? -10.030 3.480 -3.752 1.00 97.19 91 ALA A N 1
ATOM 734 C CA . ALA A 1 91 ? -8.617 3.688 -4.041 1.00 97.19 91 ALA A CA 1
ATOM 735 C C . ALA A 1 91 ? -8.308 3.356 -5.512 1.00 97.19 91 ALA A C 1
ATOM 737 O O . ALA A 1 91 ? -8.694 2.307 -6.046 1.00 97.19 91 ALA A O 1
ATOM 738 N N . ARG A 1 92 ? -7.589 4.255 -6.185 1.00 96.12 92 ARG A N 1
ATOM 739 C CA . ARG A 1 92 ? -7.148 4.118 -7.582 1.00 96.12 92 ARG A CA 1
ATOM 740 C C . ARG A 1 92 ? -5.627 4.295 -7.683 1.00 96.12 92 ARG A C 1
ATOM 742 O O . ARG A 1 92 ? -5.160 5.250 -8.308 1.00 96.12 92 ARG A O 1
ATOM 749 N N . PRO A 1 93 ? -4.832 3.407 -7.057 1.00 95.88 93 PRO A N 1
ATOM 750 C CA . PRO A 1 93 ? -3.380 3.498 -7.110 1.00 95.88 93 PRO A CA 1
ATOM 751 C C . PRO A 1 93 ? -2.851 3.302 -8.532 1.00 95.88 93 PRO A C 1
ATOM 753 O O . PRO A 1 93 ? -3.427 2.579 -9.346 1.00 95.88 93 PRO A O 1
ATOM 756 N N . SER A 1 94 ? -1.701 3.911 -8.817 1.00 94.75 94 SER A N 1
ATOM 757 C CA . SER A 1 94 ? -1.006 3.689 -10.082 1.00 94.75 94 SER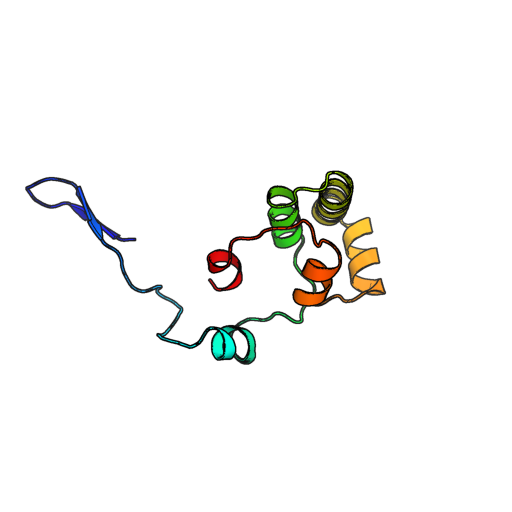 A CA 1
ATOM 758 C C . SER A 1 94 ? -0.541 2.237 -10.186 1.00 94.75 94 SER A C 1
ATOM 760 O O . SER A 1 94 ? 0.199 1.753 -9.327 1.00 94.75 94 SER A O 1
ATOM 762 N N . ALA A 1 95 ? -0.906 1.559 -11.277 1.00 90.00 95 ALA A N 1
ATOM 763 C CA . ALA A 1 95 ? -0.473 0.188 -11.537 1.00 90.00 95 ALA A CA 1
ATOM 764 C C . ALA A 1 95 ? 1.057 0.069 -11.590 1.00 90.00 95 ALA A C 1
ATOM 766 O O . ALA A 1 95 ? 1.614 -0.908 -11.100 1.00 90.00 95 ALA A O 1
ATOM 767 N N . SER A 1 96 ? 1.741 1.079 -12.134 1.00 88.38 96 SER A N 1
ATOM 768 C CA . SER A 1 96 ? 3.201 1.097 -12.184 1.00 88.38 96 SER A CA 1
ATOM 769 C C . SER A 1 96 ? 3.842 1.268 -10.812 1.00 88.38 96 SER A C 1
ATOM 771 O O . SER A 1 96 ? 4.950 0.791 -10.651 1.00 88.38 96 SER A O 1
ATOM 773 N N . LEU A 1 97 ? 3.173 1.874 -9.821 1.00 88.81 97 LEU A N 1
ATOM 774 C CA . LEU A 1 97 ? 3.698 1.914 -8.451 1.00 88.81 97 LEU A CA 1
ATOM 775 C C . LEU A 1 97 ? 3.545 0.556 -7.758 1.00 88.81 97 LEU A C 1
ATOM 777 O O . LEU A 1 97 ? 4.467 0.110 -7.089 1.00 88.81 97 LEU A O 1
ATOM 781 N N . LEU A 1 98 ? 2.396 -0.106 -7.929 1.00 88.06 98 LEU A N 1
ATOM 782 C CA . LEU A 1 98 ? 2.169 -1.435 -7.350 1.00 88.06 98 LEU A CA 1
ATOM 783 C C . LEU A 1 98 ? 3.070 -2.513 -7.968 1.00 88.06 98 LEU A C 1
ATOM 785 O O . LEU A 1 98 ? 3.281 -3.549 -7.351 1.00 88.06 98 LEU A O 1
ATOM 789 N N . ALA A 1 99 ? 3.562 -2.276 -9.185 1.00 85.31 99 ALA A N 1
ATOM 790 C CA . ALA A 1 99 ? 4.407 -3.189 -9.945 1.00 85.31 99 ALA A CA 1
ATOM 791 C C . ALA A 1 99 ? 5.898 -2.775 -9.993 1.00 85.31 99 ALA A C 1
ATOM 793 O O . ALA A 1 99 ? 6.636 -3.363 -10.784 1.00 85.31 99 ALA A O 1
ATOM 794 N N . ALA A 1 100 ? 6.330 -1.758 -9.232 1.00 70.12 100 ALA A N 1
ATOM 795 C CA . ALA A 1 100 ? 7.697 -1.203 -9.270 1.00 70.12 100 ALA A CA 1
ATOM 796 C C . ALA A 1 100 ? 8.651 -1.799 -8.225 1.00 70.12 100 ALA A C 1
ATOM 798 O O . ALA A 1 100 ? 8.201 -2.079 -7.094 1.00 70.12 100 ALA A O 1
#

Solvent-accessible surface area (backbone atoms only — not comparable to full-atom values): 5930 Å² total; per-residue (Å²): 113,48,77,44,83,46,99,92,44,79,43,79,44,87,63,82,59,94,86,57,74,100,71,55,71,65,55,41,59,72,76,73,46,85,50,60,60,59,71,50,42,68,55,33,43,53,42,30,77,32,32,75,43,68,66,56,24,49,53,30,43,42,40,36,71,34,70,66,59,30,48,53,51,42,72,74,60,56,42,26,42,69,54,48,50,60,73,36,62,50,44,60,70,60,66,69,66,80,72,103

Radius of gyration: 17.68 Å; Cα contacts (8 Å, |Δi|>4): 103; chains: 1; bounding box: 41×35×46 Å

Secondary structure (DSSP, 8-state):
-EEEEETTEEEEE----SS--S--HHHHHHHTS--SSPPPHHHHHHHHHTBS-HHHHHHHHHHHH-HHHHHHHHHHH---HHHHHHHTTTB---HHHHT-

Organism: NCBI:txid116150

Mean predicted aligned error: 4.78 Å

Sequence (100 aa):
MKETHTSSGPVKSWEPHEKLPPISLRDLFTRFLDITTPPTTILLQYLATTCDNDEERKQLSTLATDPAAYEDWRHYNFPTLPEVLTQFSSARPSASLLAA